Protein AF-A0A3C0GIQ5-F1 (afdb_monomer_lite)

Foldseek 3Di:
DDDQDAQEDDDPVCAPPFHWDWDADPVVRDIDTGGHPAAHEEEAEPACPPDQQASHAYEYEYQDDDDPVVVVVRQVVSVVSHHPYYHYDYDHPPPPQPPPPLDDDPVCHPLNSLLCVLPHPPDDCPPPDSVVSSVVSVVVVVVVVD

Radius of gyration: 21.82 Å; chains: 1; bounding box: 53×45×55 Å

Structure (mmCIF, N/CA/C/O backbone):
data_AF-A0A3C0GIQ5-F1
#
_entry.id   AF-A0A3C0GIQ5-F1
#
loop_
_atom_site.group_PDB
_atom_site.id
_atom_site.type_symbol
_atom_site.label_atom_id
_atom_site.label_alt_id
_atom_site.label_comp_id
_atom_s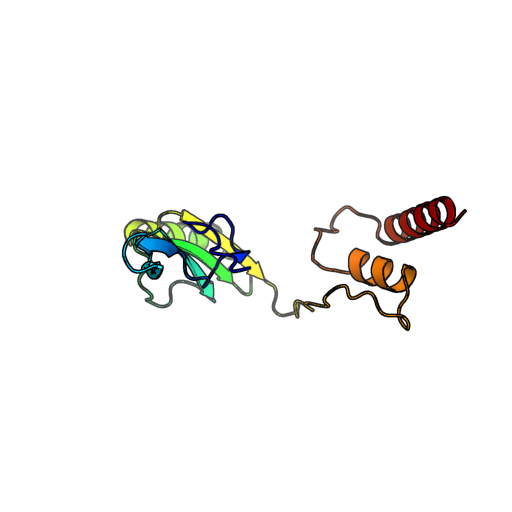ite.label_asym_id
_atom_site.label_entity_id
_atom_site.label_seq_id
_atom_site.pdbx_PDB_ins_code
_atom_site.Cartn_x
_atom_site.Cartn_y
_atom_site.Cartn_z
_atom_site.occupancy
_atom_site.B_iso_or_equiv
_atom_site.auth_seq_id
_atom_site.auth_comp_id
_atom_site.auth_asym_id
_atom_site.auth_atom_id
_atom_site.pdbx_PDB_model_num
ATOM 1 N N . PHE A 1 1 ? 18.945 6.515 -21.582 1.00 53.16 1 PHE A N 1
ATOM 2 C CA . PHE A 1 1 ? 18.828 5.458 -20.557 1.00 53.16 1 PHE A CA 1
ATOM 3 C C . PHE A 1 1 ? 17.354 5.243 -20.265 1.00 53.16 1 PHE A C 1
ATOM 5 O O . PHE A 1 1 ? 16.678 6.218 -19.967 1.00 53.16 1 PHE A O 1
ATOM 12 N N . HIS A 1 2 ? 16.844 4.016 -20.397 1.00 56.44 2 HIS A N 1
ATOM 13 C CA . HIS A 1 2 ? 15.478 3.684 -19.986 1.00 56.44 2 HIS A CA 1
ATOM 14 C C . HIS A 1 2 ? 15.539 3.011 -18.619 1.00 56.44 2 HIS A C 1
ATOM 16 O O . HIS A 1 2 ? 16.137 1.946 -18.482 1.00 56.44 2 HIS A O 1
ATOM 22 N N . TYR A 1 3 ? 14.949 3.643 -17.608 1.00 66.25 3 TYR A N 1
ATOM 23 C CA . TYR A 1 3 ? 14.751 3.001 -16.317 1.00 66.25 3 TYR A CA 1
ATOM 24 C C . TYR A 1 3 ? 13.512 2.107 -16.413 1.00 66.25 3 TYR A C 1
ATOM 26 O O . TYR A 1 3 ? 12.415 2.583 -16.704 1.00 66.25 3 TYR A O 1
ATOM 34 N N . ILE A 1 4 ? 13.704 0.799 -16.245 1.00 67.19 4 ILE A N 1
ATOM 35 C CA . ILE A 1 4 ? 12.641 -0.208 -16.405 1.00 67.19 4 ILE A CA 1
ATOM 36 C C . ILE A 1 4 ? 11.807 -0.330 -15.119 1.00 67.19 4 ILE A C 1
ATOM 38 O O . ILE A 1 4 ? 10.662 -0.767 -15.168 1.00 67.19 4 ILE A O 1
ATOM 42 N N . GLY A 1 5 ? 12.340 0.154 -13.993 1.00 72.50 5 GLY A N 1
ATOM 43 C CA . GLY A 1 5 ? 11.708 0.034 -12.685 1.00 72.50 5 GLY A CA 1
ATOM 44 C C . GLY A 1 5 ? 11.870 -1.364 -12.091 1.00 72.50 5 GLY A C 1
ATOM 45 O O . GLY A 1 5 ? 12.664 -2.177 -12.563 1.00 72.50 5 GLY A O 1
ATOM 46 N N . SER A 1 6 ? 11.141 -1.618 -11.009 1.00 70.56 6 SER A N 1
ATOM 47 C CA . SER A 1 6 ? 11.090 -2.919 -10.344 1.00 70.56 6 SER A CA 1
ATOM 48 C C . SER A 1 6 ? 10.080 -3.858 -11.015 1.00 70.56 6 SER A C 1
ATOM 50 O O . SER A 1 6 ? 9.114 -3.415 -11.633 1.00 70.56 6 SER A O 1
ATOM 52 N N . ALA A 1 7 ? 10.270 -5.170 -10.857 1.00 70.12 7 ALA A N 1
ATOM 53 C CA . ALA A 1 7 ? 9.333 -6.180 -11.363 1.00 70.12 7 ALA A CA 1
ATOM 54 C C . ALA A 1 7 ? 8.065 -6.329 -10.494 1.00 70.12 7 ALA A C 1
ATOM 56 O O . ALA A 1 7 ? 7.090 -6.933 -10.930 1.00 70.12 7 ALA A O 1
ATOM 57 N N . MET A 1 8 ? 8.078 -5.775 -9.277 1.00 72.62 8 MET A N 1
ATOM 58 C CA . MET A 1 8 ? 6.954 -5.732 -8.336 1.00 72.62 8 MET A CA 1
ATOM 59 C C . MET A 1 8 ? 6.953 -4.404 -7.572 1.00 72.62 8 MET A C 1
ATOM 61 O O . MET A 1 8 ? 7.956 -3.686 -7.562 1.00 72.62 8 MET A O 1
ATOM 65 N N . GLN A 1 9 ? 5.840 -4.055 -6.936 1.00 73.50 9 GLN A N 1
ATOM 66 C CA . GLN A 1 9 ? 5.800 -2.917 -6.022 1.00 73.50 9 GLN A CA 1
ATOM 67 C C . GLN A 1 9 ? 6.406 -3.340 -4.673 1.00 73.50 9 GLN A C 1
ATOM 69 O O . GLN A 1 9 ? 6.024 -4.370 -4.124 1.00 73.50 9 GLN A O 1
ATOM 74 N N . HIS A 1 10 ? 7.365 -2.574 -4.145 1.00 72.50 10 HIS A N 1
ATOM 75 C CA . HIS A 1 10 ? 8.042 -2.893 -2.877 1.00 72.50 10 HIS A CA 1
ATOM 76 C C . HIS A 1 10 ? 7.642 -1.947 -1.746 1.00 72.50 10 HIS A C 1
ATOM 78 O O . HIS A 1 10 ? 7.761 -2.298 -0.572 1.00 72.50 10 HIS A O 1
ATOM 84 N N . ARG A 1 11 ? 7.216 -0.730 -2.093 1.00 78.06 11 ARG A N 1
ATOM 85 C CA . ARG A 1 11 ? 6.835 0.324 -1.152 1.00 78.06 11 ARG A CA 1
ATOM 86 C C . ARG A 1 11 ? 5.539 0.984 -1.602 1.00 78.06 11 ARG A C 1
ATOM 88 O O . ARG A 1 11 ? 5.196 0.951 -2.775 1.00 78.06 11 ARG A O 1
ATOM 95 N N . TRP A 1 12 ? 4.864 1.662 -0.683 1.00 73.12 12 TRP A N 1
ATOM 96 C CA . TRP A 1 12 ? 3.648 2.420 -0.991 1.00 73.12 12 TRP A CA 1
ATOM 97 C C . TRP A 1 12 ? 3.869 3.574 -1.978 1.00 73.12 12 TRP A C 1
ATOM 99 O O . TRP A 1 12 ? 2.938 3.965 -2.669 1.00 73.12 12 TRP A O 1
ATOM 109 N N . ASP A 1 13 ? 5.102 4.064 -2.112 1.00 76.56 13 ASP A N 1
ATOM 110 C CA . ASP A 1 13 ? 5.462 5.051 -3.139 1.00 76.56 13 ASP A CA 1
ATOM 111 C C . ASP A 1 13 ? 5.435 4.459 -4.561 1.00 76.56 13 ASP A C 1
ATOM 113 O O . ASP A 1 13 ? 5.459 5.200 -5.537 1.00 76.56 13 ASP A O 1
ATOM 117 N N . ASP A 1 14 ? 5.380 3.127 -4.693 1.00 70.31 14 ASP A N 1
ATOM 118 C CA . ASP A 1 14 ? 5.246 2.429 -5.973 1.00 70.31 14 ASP A CA 1
ATOM 119 C C . ASP A 1 14 ? 3.782 2.302 -6.448 1.00 70.31 14 ASP A C 1
ATOM 121 O O . ASP A 1 14 ? 3.550 1.741 -7.524 1.00 70.31 14 ASP A O 1
ATOM 125 N N . VAL A 1 15 ? 2.796 2.791 -5.680 1.00 77.12 15 VAL A N 1
ATOM 126 C CA . VAL A 1 15 ? 1.368 2.714 -6.045 1.00 77.12 15 VAL A CA 1
ATOM 127 C C . VAL A 1 15 ? 1.130 3.373 -7.406 1.00 77.12 15 VAL A C 1
ATOM 129 O O . VAL A 1 15 ? 1.574 4.490 -7.664 1.00 77.12 15 VAL A O 1
ATOM 132 N N . GLY A 1 16 ? 0.406 2.679 -8.287 1.00 73.25 16 GLY A N 1
ATOM 133 C CA . GLY A 1 16 ? 0.052 3.177 -9.620 1.00 73.25 16 GLY A CA 1
ATOM 134 C C . GLY A 1 16 ? 1.183 3.122 -10.653 1.00 73.25 16 GLY A C 1
ATOM 135 O O . GLY A 1 16 ? 0.936 3.383 -11.831 1.00 73.25 16 GLY A O 1
ATOM 136 N N . PHE A 1 17 ? 2.405 2.740 -10.263 1.00 73.44 17 PHE A N 1
ATOM 137 C CA . PHE A 1 17 ? 3.486 2.521 -11.219 1.00 73.44 17 PHE A CA 1
ATOM 138 C C . PHE A 1 17 ? 3.365 1.148 -11.881 1.00 73.44 17 PHE A C 1
ATOM 140 O O . PHE A 1 17 ? 3.374 0.110 -11.214 1.00 73.44 17 PHE A O 1
ATOM 147 N N . GLU A 1 18 ? 3.324 1.154 -13.214 1.00 72.25 18 GLU A N 1
ATOM 148 C CA . GLU A 1 18 ? 3.347 -0.050 -14.043 1.00 72.25 18 GLU A CA 1
ATOM 149 C C . GLU A 1 18 ? 4.630 -0.854 -13.788 1.00 72.25 18 GLU A C 1
ATOM 151 O O . GLU A 1 18 ? 5.744 -0.324 -13.860 1.00 72.25 18 GLU A O 1
ATOM 156 N N . LYS A 1 19 ? 4.477 -2.148 -13.496 1.00 80.62 19 LYS A N 1
ATOM 157 C CA . LYS A 1 19 ? 5.595 -3.075 -13.304 1.00 80.62 19 LYS A CA 1
ATOM 158 C C . LYS A 1 19 ? 5.734 -3.942 -14.547 1.00 80.62 19 LYS A C 1
ATOM 160 O O . LYS A 1 19 ? 4.771 -4.540 -15.023 1.00 80.62 19 LYS A O 1
ATOM 165 N N . SER A 1 20 ? 6.932 -3.947 -15.116 1.00 80.31 20 SER A N 1
ATOM 166 C CA . SER A 1 20 ? 7.201 -4.580 -16.404 1.00 80.31 20 SER A CA 1
ATOM 167 C C . SER A 1 20 ? 8.653 -5.021 -16.501 1.00 80.31 20 SER A C 1
ATOM 169 O O . SER A 1 20 ? 9.507 -4.567 -15.738 1.00 80.31 20 SER A O 1
ATOM 171 N N . PHE A 1 21 ? 8.938 -5.878 -17.470 1.00 80.50 21 PHE A N 1
ATOM 172 C CA . PHE A 1 21 ? 10.293 -6.154 -17.928 1.00 80.50 21 PHE A CA 1
ATOM 173 C C . PHE A 1 21 ? 10.400 -5.865 -19.423 1.00 80.50 21 PHE A C 1
ATOM 175 O O . PHE A 1 21 ? 9.402 -5.727 -20.131 1.00 80.50 21 PHE A O 1
ATOM 182 N N . VAL A 1 22 ? 11.634 -5.720 -19.894 1.00 83.62 22 VAL A N 1
ATOM 183 C CA . VAL A 1 22 ? 11.923 -5.478 -21.305 1.00 83.62 22 VAL A CA 1
ATOM 184 C C . VAL A 1 22 ? 12.495 -6.745 -21.912 1.00 83.62 22 VAL A C 1
ATOM 186 O O . VAL A 1 22 ? 13.443 -7.317 -21.374 1.00 83.62 22 VAL A O 1
ATOM 189 N N . VAL A 1 23 ? 11.936 -7.151 -23.044 1.00 84.56 23 VAL A N 1
ATOM 190 C CA . VAL A 1 23 ? 12.463 -8.227 -23.876 1.00 84.56 23 VAL A CA 1
ATOM 191 C C . VAL A 1 23 ? 13.117 -7.588 -25.094 1.00 84.56 23 VAL A C 1
ATOM 193 O O . VAL A 1 23 ? 12.527 -6.735 -25.754 1.00 84.56 23 VAL A O 1
ATOM 196 N N . CYS A 1 24 ? 14.361 -7.976 -25.359 1.00 87.25 24 CYS A N 1
ATOM 197 C CA . CYS A 1 24 ? 15.110 -7.558 -26.537 1.00 87.25 24 CYS A CA 1
ATOM 198 C C . CYS A 1 24 ? 15.322 -8.784 -27.424 1.00 87.25 24 CYS A C 1
ATOM 200 O O . CYS A 1 24 ? 15.936 -9.756 -26.973 1.00 87.25 24 CYS A O 1
ATOM 202 N N . ASP A 1 25 ? 14.819 -8.750 -28.656 1.00 88.19 25 ASP A N 1
ATOM 203 C CA . ASP A 1 25 ? 15.147 -9.762 -29.658 1.00 88.19 25 ASP A CA 1
ATOM 204 C C . ASP A 1 25 ? 16.455 -9.363 -30.347 1.00 88.19 25 ASP A C 1
ATOM 206 O O . ASP A 1 25 ? 16.569 -8.321 -30.985 1.00 88.19 25 ASP A O 1
ATOM 210 N N . SER A 1 26 ? 17.485 -10.193 -30.198 1.00 89.31 26 SER A N 1
ATOM 211 C CA . SER A 1 26 ? 18.817 -9.922 -30.741 1.00 89.31 26 SER A CA 1
ATOM 212 C C . SER A 1 26 ? 18.932 -10.129 -32.252 1.00 89.31 26 SER A C 1
ATOM 214 O O . SER A 1 26 ? 19.953 -9.758 -32.832 1.00 89.31 26 SER A O 1
ATOM 216 N N . LYS A 1 27 ? 17.927 -10.728 -32.904 1.00 90.50 27 LYS A N 1
ATOM 217 C CA . LYS A 1 27 ? 17.938 -10.967 -34.353 1.00 90.50 27 LYS A CA 1
ATOM 218 C C . LYS A 1 27 ? 17.493 -9.746 -35.141 1.00 90.50 27 LYS A C 1
ATOM 220 O O . LYS A 1 27 ? 18.073 -9.466 -36.186 1.00 90.50 27 LYS A O 1
ATOM 225 N N . ASP A 1 28 ? 16.477 -9.042 -34.655 1.00 93.25 28 ASP A N 1
ATOM 226 C CA . ASP A 1 28 ? 15.917 -7.851 -35.300 1.00 93.25 28 ASP A CA 1
ATOM 227 C C . ASP A 1 28 ? 16.106 -6.570 -34.470 1.00 93.25 28 ASP A C 1
ATOM 229 O O . ASP A 1 28 ? 15.741 -5.484 -34.920 1.00 93.25 28 ASP A O 1
ATOM 233 N N . MET A 1 29 ? 16.734 -6.688 -33.294 1.00 86.62 29 MET A N 1
ATOM 234 C CA . MET A 1 29 ? 16.958 -5.609 -32.329 1.00 86.62 29 MET A CA 1
ATOM 235 C C . MET A 1 29 ? 15.655 -4.966 -31.827 1.00 86.62 29 MET A C 1
ATOM 237 O O . MET A 1 29 ? 15.670 -3.825 -31.356 1.00 86.62 29 MET A O 1
ATOM 241 N N . SER A 1 30 ? 14.524 -5.675 -31.918 1.00 87.38 30 SER A N 1
ATOM 242 C CA . SER A 1 30 ? 13.241 -5.193 -31.416 1.00 87.38 30 SER A CA 1
ATOM 243 C C . SER A 1 30 ? 13.200 -5.213 -29.889 1.00 87.38 30 SER A C 1
ATOM 245 O O . SER A 1 30 ? 13.780 -6.070 -29.221 1.00 87.38 30 SER A O 1
ATOM 247 N N . ILE A 1 31 ? 12.512 -4.221 -29.325 1.00 85.12 31 ILE A N 1
ATOM 248 C CA . ILE A 1 31 ? 12.370 -4.032 -27.884 1.00 85.12 31 ILE A CA 1
ATOM 249 C C . ILE A 1 31 ? 10.880 -4.030 -27.565 1.00 85.12 31 ILE A C 1
ATOM 251 O O . ILE A 1 31 ? 10.142 -3.162 -28.034 1.00 85.12 31 ILE A O 1
ATOM 255 N N . THR A 1 32 ? 10.443 -4.979 -26.744 1.00 85.19 32 THR A N 1
ATOM 256 C CA . THR A 1 32 ? 9.068 -5.070 -26.246 1.00 85.19 32 THR A CA 1
ATOM 257 C C . THR A 1 32 ? 9.048 -4.929 -24.731 1.00 85.19 32 THR A C 1
ATOM 259 O O . THR A 1 32 ? 9.992 -5.302 -24.032 1.00 85.19 32 THR A O 1
ATOM 262 N N . ARG A 1 33 ? 7.978 -4.325 -24.213 1.00 83.88 33 ARG A N 1
ATOM 263 C CA . ARG A 1 33 ? 7.745 -4.194 -22.776 1.00 83.88 33 ARG A CA 1
ATOM 264 C C . ARG A 1 33 ? 6.603 -5.122 -22.395 1.00 83.88 33 ARG A C 1
ATOM 266 O O . ARG A 1 33 ? 5.479 -4.920 -22.842 1.00 83.88 33 ARG A O 1
ATOM 273 N N . GLU A 1 34 ? 6.903 -6.083 -21.536 1.00 84.75 34 GLU A N 1
ATOM 274 C CA . GLU A 1 34 ? 5.950 -7.072 -21.046 1.00 84.75 34 GLU A CA 1
ATOM 275 C C . GLU A 1 34 ? 5.513 -6.715 -19.627 1.00 84.75 34 GLU A C 1
ATOM 277 O O . GLU A 1 34 ? 6.343 -6.456 -18.749 1.00 84.75 34 GLU A O 1
ATOM 282 N N . ARG A 1 35 ? 4.198 -6.673 -19.400 1.00 82.06 35 ARG A N 1
ATOM 283 C CA . ARG A 1 35 ? 3.617 -6.337 -18.093 1.00 82.06 35 ARG A CA 1
ATOM 284 C C . ARG A 1 35 ? 3.731 -7.516 -17.136 1.00 82.06 35 ARG A C 1
ATOM 286 O O . ARG A 1 35 ? 3.432 -8.651 -17.499 1.00 82.06 35 ARG A O 1
ATOM 293 N N . CYS A 1 36 ? 4.092 -7.233 -15.889 1.00 77.00 36 CYS A N 1
ATOM 294 C CA . CYS A 1 36 ? 4.079 -8.224 -14.822 1.00 77.00 36 CYS A CA 1
ATOM 295 C C . CYS A 1 36 ? 2.713 -8.253 -14.140 1.00 77.00 36 CYS A C 1
ATOM 297 O O . CYS A 1 36 ? 2.254 -7.233 -13.629 1.00 77.00 36 CYS A O 1
ATOM 299 N N . SER A 1 37 ? 2.112 -9.437 -14.031 1.00 75.38 37 SER A N 1
ATOM 300 C CA . SER A 1 37 ? 1.048 -9.679 -13.054 1.00 75.38 37 SER A CA 1
ATOM 301 C C . SER A 1 37 ? 1.682 -9.871 -11.677 1.00 75.38 37 SER A C 1
ATOM 303 O O . SER A 1 37 ? 2.086 -10.976 -11.319 1.00 75.38 37 SER A O 1
ATOM 305 N N . ALA A 1 38 ? 1.818 -8.783 -10.924 1.00 75.31 38 ALA A N 1
ATOM 306 C CA . ALA A 1 38 ? 2.279 -8.794 -9.540 1.00 75.31 38 ALA A CA 1
ATOM 307 C C . ALA A 1 38 ? 1.192 -8.196 -8.635 1.00 75.31 38 ALA A C 1
ATOM 309 O O . ALA A 1 38 ? 0.444 -7.337 -9.101 1.00 75.31 38 ALA A O 1
ATOM 310 N N . PRO A 1 39 ? 1.100 -8.615 -7.361 1.00 81.31 39 PRO A N 1
ATOM 311 C CA . PRO A 1 39 ? 0.241 -7.946 -6.397 1.00 81.31 39 PRO A CA 1
ATOM 312 C C . PRO A 1 39 ? 0.506 -6.441 -6.341 1.00 81.31 39 PRO A C 1
ATOM 314 O O . PRO A 1 39 ? 1.657 -5.997 -6.340 1.00 81.31 39 PRO A O 1
ATOM 317 N N . GLU A 1 40 ? -0.571 -5.669 -6.283 1.00 86.31 40 GLU A N 1
ATOM 318 C CA . GLU A 1 40 ? -0.527 -4.209 -6.312 1.00 86.31 40 GLU A CA 1
ATOM 319 C C . GLU A 1 40 ? -0.857 -3.637 -4.934 1.00 86.31 40 GLU A C 1
ATOM 321 O O . GLU A 1 40 ? -1.659 -4.200 -4.186 1.00 86.31 40 GLU A O 1
ATOM 326 N N . PHE A 1 41 ? -0.267 -2.494 -4.602 1.00 87.00 41 PHE A N 1
ATOM 327 C CA . PHE A 1 41 ? -0.720 -1.669 -3.496 1.00 87.00 41 PHE A CA 1
ATOM 328 C C . PHE A 1 41 ? -1.967 -0.883 -3.909 1.00 87.00 41 PHE A C 1
ATOM 330 O O . PHE A 1 41 ? -2.018 -0.271 -4.977 1.00 87.00 41 PHE A O 1
ATOM 337 N N . MET A 1 42 ? -2.963 -0.860 -3.031 1.00 87.62 42 MET A N 1
ATOM 338 C CA . MET A 1 42 ? -4.225 -0.156 -3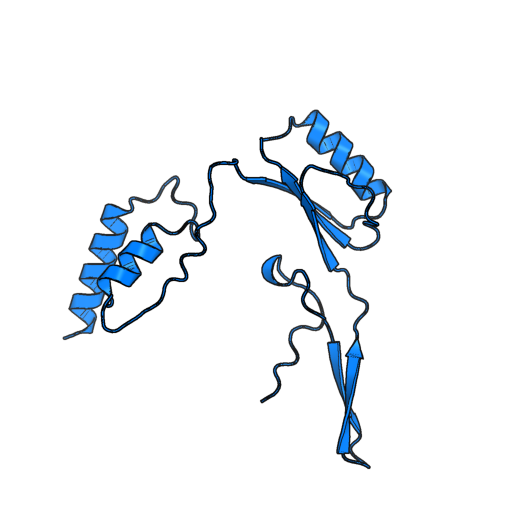.222 1.00 87.62 42 MET A CA 1
ATOM 339 C C . MET A 1 42 ? -4.517 0.732 -2.018 1.00 87.62 42 MET A C 1
ATOM 341 O O . MET A 1 42 ? -4.427 0.291 -0.875 1.00 87.62 42 MET A O 1
ATOM 345 N N . VAL A 1 43 ? -4.915 1.976 -2.285 1.00 87.88 43 VAL A N 1
ATOM 346 C CA . VAL A 1 43 ? -5.356 2.925 -1.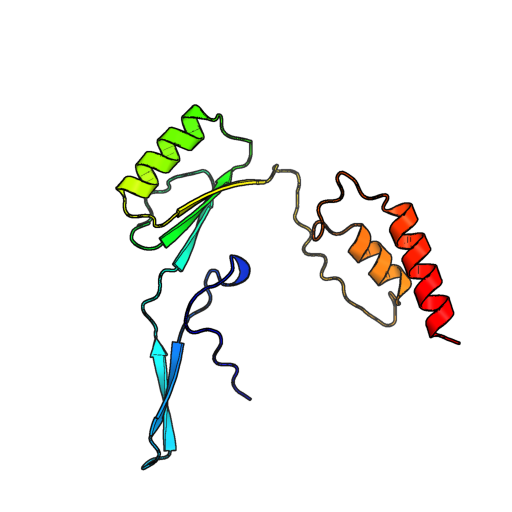258 1.00 87.88 43 VAL A CA 1
ATOM 347 C C . VAL A 1 43 ? -6.872 3.083 -1.323 1.00 87.88 43 VAL A C 1
ATOM 349 O O . VAL A 1 43 ? -7.423 3.415 -2.377 1.00 87.88 43 VAL A O 1
ATOM 352 N N . LEU A 1 44 ? -7.529 2.846 -0.190 1.00 88.00 44 LEU A N 1
ATOM 353 C CA . LEU A 1 44 ? -8.957 3.025 0.032 1.00 88.00 44 LEU A CA 1
ATOM 354 C C . LEU A 1 44 ? -9.184 4.252 0.918 1.00 88.00 44 LEU A C 1
ATOM 356 O O . LEU A 1 44 ? -8.830 4.235 2.096 1.00 88.00 44 LEU A O 1
ATOM 360 N N . GLU A 1 45 ? -9.758 5.316 0.366 1.00 84.88 45 GLU A N 1
ATOM 361 C CA . GLU A 1 45 ? -10.094 6.512 1.141 1.00 84.88 45 GLU A CA 1
ATOM 362 C C . GLU A 1 45 ? -11.483 6.353 1.762 1.00 84.88 45 GLU A C 1
ATOM 364 O O . GLU A 1 45 ? -12.464 6.115 1.063 1.00 84.88 45 GLU A O 1
ATOM 369 N N . GLY A 1 46 ? -11.573 6.468 3.087 1.00 73.88 46 GLY A N 1
ATOM 370 C CA . GLY A 1 46 ? -12.839 6.378 3.819 1.00 73.88 46 GLY A CA 1
ATOM 371 C C . GLY A 1 46 ? -13.385 4.961 4.037 1.00 73.88 46 GLY A C 1
ATOM 372 O O . GLY A 1 46 ? -14.453 4.834 4.625 1.00 73.88 46 GLY A O 1
ATOM 373 N N . GLY A 1 47 ? -12.671 3.906 3.623 1.00 73.19 47 GLY A N 1
ATOM 374 C CA . GLY A 1 47 ? -13.057 2.506 3.857 1.00 73.19 47 GLY A CA 1
ATOM 375 C C . GLY A 1 47 ? -13.332 1.710 2.579 1.00 73.19 47 GLY A C 1
ATOM 376 O O . GLY A 1 47 ? -12.845 2.054 1.507 1.00 73.19 47 GLY A O 1
ATOM 377 N N . ALA A 1 48 ? -14.079 0.607 2.693 1.00 66.25 48 ALA A N 1
ATOM 378 C CA . ALA A 1 48 ? -14.420 -0.240 1.550 1.00 66.25 48 ALA A CA 1
ATOM 379 C C . ALA A 1 48 ? -15.393 0.481 0.601 1.00 66.25 48 ALA A C 1
ATOM 381 O O . ALA A 1 48 ? -16.558 0.686 0.929 1.00 66.25 48 ALA A O 1
ATOM 382 N N . ASP A 1 49 ? -14.921 0.831 -0.594 1.00 70.31 49 ASP A N 1
ATOM 383 C CA . ASP A 1 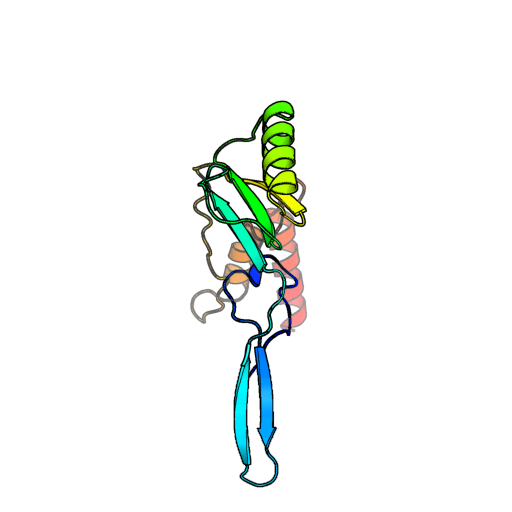49 ? -15.694 1.538 -1.625 1.00 70.31 49 ASP A CA 1
ATOM 384 C C . ASP A 1 49 ? -16.192 0.614 -2.754 1.00 70.31 49 ASP A C 1
ATOM 386 O O . ASP A 1 49 ? -16.640 1.074 -3.804 1.00 70.31 49 ASP A O 1
ATOM 390 N N . GLY A 1 50 ? -16.124 -0.704 -2.543 1.00 71.94 50 GLY A N 1
ATOM 391 C CA . GLY A 1 50 ? -16.558 -1.717 -3.508 1.00 71.94 50 GLY A CA 1
ATOM 392 C C . GLY A 1 50 ? -15.542 -2.034 -4.608 1.00 71.94 50 GLY A C 1
ATOM 393 O O . GLY A 1 50 ? -15.850 -2.827 -5.499 1.00 71.94 50 GLY A O 1
ATOM 394 N N . ARG A 1 51 ? -14.331 -1.460 -4.566 1.00 78.69 51 ARG A N 1
ATOM 395 C CA . ARG A 1 51 ? -13.237 -1.878 -5.452 1.00 78.69 51 ARG A CA 1
ATOM 396 C C . ARG A 1 51 ? -12.807 -3.316 -5.165 1.00 78.69 51 ARG A C 1
ATOM 398 O O . ARG A 1 51 ? -12.791 -3.762 -4.022 1.00 78.69 51 ARG A O 1
ATOM 405 N N . ASP A 1 52 ? -12.419 -4.030 -6.221 1.00 86.81 52 ASP A N 1
ATOM 406 C CA . ASP A 1 52 ? -11.841 -5.367 -6.096 1.00 86.81 52 ASP A CA 1
ATOM 407 C C . ASP A 1 52 ? -10.495 -5.288 -5.365 1.00 86.81 52 ASP A C 1
ATOM 409 O O . ASP A 1 52 ? -9.563 -4.634 -5.835 1.00 86.81 52 ASP A O 1
ATOM 413 N N . VAL A 1 53 ? -10.378 -5.992 -4.243 1.00 89.88 53 VAL A N 1
ATOM 414 C CA . VAL A 1 53 ? -9.172 -6.039 -3.403 1.00 89.88 53 VAL A CA 1
ATOM 415 C C . VAL A 1 53 ? -8.400 -7.352 -3.534 1.00 89.88 53 VAL A C 1
ATOM 417 O O . VAL A 1 53 ? -7.351 -7.510 -2.910 1.00 89.88 53 VAL A O 1
ATOM 420 N N . CYS A 1 54 ? -8.878 -8.285 -4.362 1.00 91.62 54 CYS A N 1
ATOM 421 C CA . CYS A 1 54 ? -8.270 -9.599 -4.507 1.00 91.62 54 CYS A CA 1
ATOM 422 C C . CYS A 1 54 ? -6.815 -9.491 -4.992 1.00 91.62 54 CYS A C 1
ATOM 424 O O . CYS A 1 54 ? -6.531 -8.802 -5.976 1.00 91.62 54 CYS A O 1
ATOM 426 N N . ASN A 1 55 ? -5.902 -10.183 -4.299 1.00 87.88 55 ASN A N 1
ATOM 427 C CA . ASN A 1 55 ? -4.454 -10.185 -4.531 1.00 87.88 55 ASN A CA 1
ATOM 428 C C . ASN A 1 55 ? -3.789 -8.799 -4.438 1.00 87.88 55 ASN A C 1
ATOM 430 O O . ASN A 1 55 ? -2.805 -8.538 -5.133 1.00 87.88 55 ASN A O 1
ATOM 434 N N . LYS A 1 56 ? -4.303 -7.908 -3.581 1.00 88.94 56 LYS A N 1
ATOM 435 C CA . LYS A 1 56 ? -3.747 -6.561 -3.369 1.00 88.94 56 LYS A CA 1
ATOM 436 C C . LYS A 1 56 ? -3.284 -6.346 -1.930 1.00 88.94 56 LYS A C 1
ATOM 438 O O . LYS A 1 56 ? -3.845 -6.911 -0.993 1.00 88.94 56 LYS A O 1
ATOM 443 N N . PHE A 1 57 ? -2.275 -5.501 -1.751 1.00 89.31 57 PHE A N 1
ATOM 444 C CA . PHE A 1 57 ? -1.884 -4.954 -0.453 1.00 89.31 57 PHE A CA 1
ATOM 445 C C . PHE A 1 57 ? -2.699 -3.680 -0.206 1.00 89.31 57 PHE A C 1
ATOM 447 O O . PHE A 1 57 ? -2.544 -2.697 -0.927 1.00 89.31 57 PHE A O 1
ATOM 454 N N . VAL A 1 58 ? -3.596 -3.682 0.778 1.00 90.00 58 VAL A N 1
ATOM 455 C CA . VAL A 1 58 ? -4.586 -2.610 0.957 1.00 90.00 58 VAL A CA 1
ATOM 456 C C . VAL A 1 58 ? -4.189 -1.678 2.097 1.00 90.00 58 VAL A C 1
ATOM 458 O O . VAL A 1 58 ? -3.834 -2.133 3.181 1.00 90.00 58 VAL A O 1
ATOM 461 N N . ARG A 1 59 ? -4.268 -0.364 1.868 1.00 90.31 59 ARG A N 1
ATOM 462 C CA . ARG A 1 59 ? -4.201 0.662 2.910 1.00 90.31 59 ARG A CA 1
ATOM 463 C C . ARG A 1 59 ? -5.517 1.413 2.959 1.00 90.31 59 ARG A C 1
ATOM 465 O O . ARG A 1 59 ? -5.905 2.033 1.973 1.00 90.31 59 ARG A O 1
ATOM 472 N N . VAL A 1 60 ? -6.154 1.412 4.119 1.00 88.62 60 VAL A N 1
ATOM 473 C CA . VAL A 1 60 ? -7.331 2.231 4.395 1.00 88.62 60 VAL A CA 1
ATOM 474 C C . VAL A 1 60 ? -6.866 3.549 5.002 1.00 88.62 60 VAL A C 1
ATOM 476 O O . VAL A 1 60 ? -6.228 3.558 6.055 1.00 88.62 60 VAL A O 1
ATOM 479 N N . VAL A 1 61 ? -7.167 4.657 4.329 1.00 87.56 61 VAL A N 1
ATOM 480 C CA . VAL A 1 61 ? -6.878 6.014 4.798 1.00 87.56 61 VAL A CA 1
ATOM 481 C C . VAL A 1 61 ? -8.178 6.653 5.260 1.00 87.56 61 VAL A C 1
ATOM 483 O O . VAL A 1 61 ? -9.136 6.761 4.498 1.00 87.56 61 VAL A O 1
ATOM 486 N N . THR A 1 62 ? -8.215 7.072 6.517 1.00 85.00 62 THR A N 1
ATOM 487 C CA . THR A 1 62 ? -9.391 7.682 7.149 1.00 85.00 62 THR A CA 1
ATOM 488 C C . THR A 1 62 ? -9.070 9.072 7.682 1.00 85.00 62 THR A C 1
ATOM 490 O O . THR A 1 62 ? -7.915 9.402 7.941 1.00 85.00 62 THR A O 1
ATOM 493 N N . LYS A 1 63 ? -10.104 9.902 7.831 1.00 80.94 63 LYS A N 1
ATOM 494 C CA . LYS A 1 63 ? -9.979 11.279 8.339 1.00 80.94 63 LYS A CA 1
ATOM 495 C C . LYS A 1 63 ? -9.825 11.348 9.860 1.00 80.94 63 LYS A C 1
ATOM 497 O O . LYS A 1 63 ? -9.283 12.313 10.388 1.00 80.94 63 LYS A O 1
ATOM 502 N N . SER A 1 64 ? -10.294 10.320 10.554 1.00 81.94 64 SER A N 1
ATOM 503 C CA . SER A 1 64 ? -10.228 10.160 12.003 1.00 81.94 64 SER A CA 1
ATOM 504 C C . SER A 1 64 ? -9.781 8.745 12.328 1.00 81.94 64 SER A C 1
ATOM 506 O O . SER A 1 64 ? -10.018 7.829 11.543 1.00 81.94 64 SER A O 1
ATOM 508 N N . GLU A 1 65 ? -9.158 8.557 13.487 1.00 83.94 65 GLU A N 1
ATOM 509 C CA . GLU A 1 65 ? -8.833 7.216 13.951 1.00 83.94 65 GLU A CA 1
ATOM 510 C C . GLU A 1 65 ? -10.115 6.393 14.151 1.00 83.94 65 GLU A C 1
ATOM 512 O O . GLU A 1 65 ? -11.028 6.814 14.861 1.00 83.94 65 GLU A O 1
ATOM 517 N N . LEU A 1 66 ? -10.178 5.240 13.480 1.00 85.56 66 LEU A N 1
ATOM 518 C CA . LEU A 1 66 ? -11.244 4.255 13.656 1.00 85.56 66 LEU A CA 1
ATOM 519 C C . LEU A 1 66 ? -11.091 3.540 14.997 1.00 85.56 66 LEU A C 1
ATOM 521 O O . LEU A 1 66 ? -9.969 3.312 15.460 1.00 85.56 66 LEU A O 1
ATOM 525 N N . ALA A 1 67 ? -12.208 3.126 15.584 1.00 89.88 67 ALA A N 1
ATOM 526 C CA . ALA A 1 67 ? -12.171 2.277 16.763 1.00 89.88 67 ALA A CA 1
ATOM 527 C C . ALA A 1 67 ? -11.610 0.878 16.417 1.00 89.88 67 ALA A C 1
ATOM 529 O O . ALA A 1 67 ? -11.637 0.436 15.268 1.00 89.88 67 ALA A O 1
ATOM 530 N N . GLU A 1 68 ? -11.039 0.172 17.397 1.00 89.44 68 GLU A N 1
ATOM 531 C CA . GLU A 1 68 ? -10.363 -1.117 17.154 1.00 89.44 68 GLU A CA 1
ATOM 532 C C . GLU A 1 68 ? -11.316 -2.217 16.665 1.00 89.44 68 GLU A C 1
ATOM 534 O O . GLU A 1 68 ? -10.932 -3.073 15.867 1.00 89.44 68 GLU A O 1
ATOM 539 N N . ASP A 1 69 ? -12.567 -2.188 17.113 1.00 92.62 69 ASP A N 1
ATOM 540 C CA . ASP A 1 69 ? -13.641 -3.049 16.626 1.00 92.62 69 ASP A CA 1
ATOM 541 C C . ASP A 1 69 ? -13.979 -2.761 15.159 1.00 92.62 69 ASP A C 1
ATOM 543 O O . ASP A 1 69 ? -14.052 -3.699 14.364 1.00 92.62 69 ASP A O 1
ATOM 547 N N . GLU A 1 70 ? -14.064 -1.486 14.773 1.00 91.06 70 GLU A N 1
ATOM 548 C CA . GLU A 1 70 ? -14.272 -1.074 13.378 1.00 91.06 70 GLU A CA 1
ATOM 549 C C . GLU A 1 70 ? -13.091 -1.477 12.477 1.00 91.06 70 GLU A C 1
ATOM 551 O O . GLU A 1 70 ? -13.291 -2.027 11.390 1.00 91.06 70 GLU A O 1
ATOM 556 N N . LYS A 1 71 ? -11.844 -1.255 12.929 1.00 90.75 71 LYS A N 1
ATOM 557 C CA . LYS A 1 71 ? -10.629 -1.689 12.210 1.00 90.75 71 LYS A CA 1
ATOM 558 C C . LYS A 1 71 ? -10.646 -3.199 11.991 1.00 90.75 71 LYS A C 1
ATOM 560 O O . LYS A 1 71 ? -10.335 -3.669 10.896 1.00 90.75 71 LYS A O 1
ATOM 565 N N . LYS A 1 72 ? -11.013 -3.962 13.022 1.00 91.19 72 LYS A N 1
ATOM 566 C CA . LYS A 1 72 ? -11.068 -5.421 12.955 1.00 91.19 72 LYS A CA 1
ATOM 567 C C . LYS A 1 72 ? -12.127 -5.901 11.968 1.00 91.19 72 LYS A C 1
ATOM 569 O O . LYS A 1 72 ? -11.801 -6.702 11.098 1.00 91.19 72 LYS A O 1
ATOM 574 N N . GLU A 1 73 ? -13.353 -5.390 12.057 1.00 93.38 73 GLU A N 1
ATOM 575 C CA . GLU A 1 73 ? -14.437 -5.770 11.145 1.00 93.38 73 GLU A CA 1
ATOM 576 C C . GLU A 1 73 ? -14.075 -5.467 9.685 1.00 93.38 73 GLU A C 1
ATOM 578 O O . GLU A 1 73 ? -14.195 -6.327 8.809 1.00 93.38 73 GLU A O 1
ATOM 583 N N . LEU A 1 74 ? -13.562 -4.263 9.417 1.00 91.94 74 LEU A N 1
ATOM 584 C CA . LEU A 1 74 ? -13.161 -3.872 8.070 1.00 91.94 74 LEU A CA 1
ATOM 585 C C . LEU A 1 74 ? -11.978 -4.709 7.560 1.00 91.94 74 LEU A C 1
ATOM 587 O O . LEU A 1 74 ? -11.965 -5.109 6.396 1.00 91.94 74 LEU A O 1
ATOM 591 N N . SER A 1 75 ? -11.007 -5.018 8.423 1.00 92.56 75 SER A N 1
ATOM 592 C CA . SER A 1 75 ? -9.895 -5.907 8.083 1.00 92.56 75 SER A CA 1
ATOM 593 C C . SER A 1 75 ? -10.385 -7.308 7.721 1.00 92.56 75 SER A C 1
ATOM 595 O O . SER A 1 75 ? -9.999 -7.831 6.678 1.00 92.56 75 SER A O 1
ATOM 597 N N . ASP A 1 76 ? -11.255 -7.907 8.536 1.00 93.38 76 ASP A N 1
ATOM 598 C CA . ASP A 1 76 ? -11.790 -9.252 8.299 1.00 93.38 76 ASP A CA 1
ATOM 599 C C . ASP A 1 76 ? -12.572 -9.310 6.970 1.00 93.38 76 ASP A C 1
ATOM 601 O O . ASP A 1 76 ? -12.420 -10.250 6.181 1.00 93.38 76 ASP A O 1
ATOM 605 N N . ASN A 1 77 ? -13.339 -8.263 6.656 1.00 92.38 77 ASN A N 1
ATOM 606 C CA . ASN A 1 77 ? -14.062 -8.132 5.387 1.00 92.38 77 ASN A CA 1
ATOM 607 C C . ASN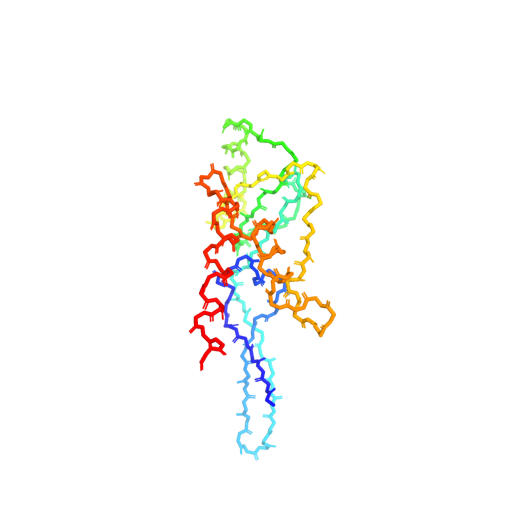 A 1 77 ? -13.125 -8.010 4.170 1.00 92.38 77 ASN A C 1
ATOM 609 O O . ASN A 1 77 ? -13.338 -8.653 3.139 1.00 92.38 77 ASN A O 1
ATOM 613 N N . LEU A 1 78 ? -12.063 -7.210 4.268 1.00 92.38 78 LEU A N 1
ATOM 614 C CA . LEU A 1 78 ? -11.10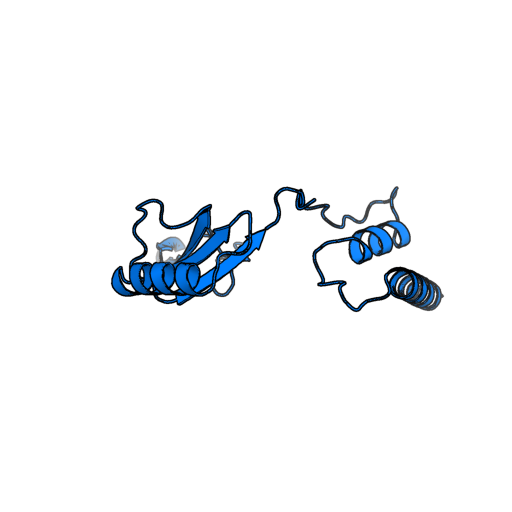3 -7.029 3.175 1.00 92.38 78 LEU A CA 1
ATOM 615 C C . LEU A 1 78 ? -10.253 -8.287 2.950 1.00 92.38 78 LEU A C 1
ATOM 617 O O . LEU A 1 78 ? -10.037 -8.694 1.807 1.00 92.38 78 LEU A O 1
ATOM 621 N N . LEU A 1 79 ? -9.817 -8.937 4.030 1.00 92.12 79 LEU A N 1
ATOM 622 C CA . LEU A 1 79 ? -9.061 -10.189 3.968 1.00 92.12 79 LEU A CA 1
ATOM 623 C C . LEU A 1 79 ? -9.911 -11.331 3.397 1.00 92.12 79 LEU A C 1
ATOM 625 O O . LEU A 1 79 ? -9.442 -12.064 2.528 1.00 92.12 79 LEU A O 1
ATOM 629 N N . SER A 1 80 ? -11.177 -11.453 3.809 1.00 92.69 80 SER A N 1
ATOM 630 C CA . SER A 1 80 ? -12.100 -12.448 3.236 1.00 92.69 80 SER A CA 1
ATOM 631 C C . SER A 1 80 ? -12.431 -12.186 1.762 1.00 92.69 80 SER A C 1
ATOM 633 O O . SER A 1 80 ? -12.703 -13.128 1.020 1.00 92.69 80 SER A O 1
ATOM 635 N N . SER A 1 81 ? -12.311 -10.935 1.311 1.00 91.44 81 SER A N 1
ATOM 636 C CA . SER A 1 81 ? -12.411 -10.540 -0.101 1.00 91.44 81 SER A CA 1
ATOM 637 C C . SER A 1 81 ? -11.117 -10.780 -0.903 1.00 91.44 81 SER A C 1
ATOM 639 O O . SER A 1 81 ? -11.058 -10.478 -2.095 1.00 91.44 81 SER A O 1
ATOM 641 N N . GLY A 1 82 ? -10.075 -11.338 -0.277 1.00 90.81 82 GLY A N 1
ATOM 642 C CA . GLY A 1 82 ? -8.829 -11.732 -0.935 1.00 90.81 82 GLY A CA 1
ATOM 643 C C . GLY A 1 82 ? -7.714 -10.687 -0.901 1.00 90.81 82 GLY A C 1
ATOM 644 O O . GLY A 1 82 ? -6.752 -10.824 -1.661 1.00 90.81 82 GLY A O 1
ATOM 645 N N . ALA A 1 83 ? -7.810 -9.655 -0.056 1.00 91.25 83 ALA A N 1
ATOM 646 C CA . ALA A 1 83 ? -6.670 -8.782 0.217 1.00 91.25 83 ALA A CA 1
ATOM 647 C C . ALA A 1 83 ? -5.519 -9.583 0.852 1.00 91.25 83 ALA A C 1
ATOM 649 O O . ALA A 1 83 ? -5.737 -10.450 1.696 1.00 91.25 83 ALA A O 1
ATOM 650 N N . LEU A 1 84 ? -4.281 -9.273 0.468 1.00 89.06 84 LEU A N 1
ATOM 651 C CA . LEU A 1 84 ? -3.085 -9.918 1.018 1.00 89.06 84 LEU A CA 1
ATOM 652 C C . LEU A 1 84 ? -2.719 -9.353 2.393 1.00 89.06 84 LEU A C 1
ATOM 654 O O . LEU A 1 84 ? -2.272 -10.088 3.270 1.00 89.06 84 LEU A O 1
ATOM 658 N N . THR A 1 85 ? -2.896 -8.042 2.573 1.00 90.56 85 THR A N 1
ATOM 659 C CA . THR A 1 85 ? -2.685 -7.330 3.839 1.00 90.56 85 THR A CA 1
ATOM 660 C C . THR A 1 85 ? -3.627 -6.139 3.930 1.00 90.56 85 THR A C 1
ATOM 662 O O . THR A 1 85 ? -4.016 -5.583 2.901 1.00 90.56 85 THR A O 1
ATOM 665 N N . VAL A 1 86 ? -3.899 -5.687 5.154 1.00 88.75 86 VAL A N 1
ATOM 666 C CA . VAL A 1 86 ? -4.645 -4.454 5.426 1.00 88.75 86 VAL A CA 1
ATOM 667 C C . VAL A 1 86 ? -3.840 -3.592 6.403 1.00 88.75 86 VAL A C 1
ATOM 669 O O . VAL A 1 86 ? -3.501 -4.039 7.494 1.00 88.75 86 VAL A O 1
ATOM 672 N N . GLU A 1 87 ? -3.506 -2.366 6.001 1.00 89.69 87 GLU A N 1
ATOM 673 C CA . GLU A 1 87 ? -2.891 -1.331 6.845 1.00 89.69 87 GLU A CA 1
ATOM 674 C C . GLU A 1 87 ? -3.898 -0.196 7.061 1.00 89.69 87 GLU A C 1
ATOM 676 O O . GLU A 1 87 ? -4.542 0.251 6.113 1.00 89.69 87 GLU A O 1
ATOM 681 N N . PHE A 1 88 ? -4.005 0.322 8.283 1.00 85.88 88 PHE A N 1
ATOM 682 C CA . PHE A 1 88 ? -4.813 1.506 8.575 1.00 85.88 88 PHE A CA 1
ATOM 683 C C . PHE A 1 88 ? -3.912 2.719 8.765 1.00 85.88 88 PHE A C 1
ATOM 685 O O . PHE A 1 88 ? -2.938 2.670 9.515 1.00 85.88 88 PHE A O 1
ATOM 692 N N . ARG A 1 89 ? -4.262 3.826 8.113 1.00 83.81 89 ARG A N 1
ATOM 693 C CA . ARG A 1 89 ? -3.704 5.145 8.404 1.00 83.81 89 ARG A CA 1
ATOM 694 C C . ARG A 1 89 ? -4.829 6.130 8.655 1.00 83.81 89 ARG A C 1
ATOM 696 O O . ARG A 1 89 ? -5.834 6.133 7.947 1.00 83.81 89 ARG A O 1
ATOM 703 N N . PHE A 1 90 ? -4.629 6.998 9.634 1.00 81.31 90 PHE A N 1
ATOM 704 C CA . PHE A 1 90 ? -5.437 8.197 9.776 1.00 81.31 90 PHE A CA 1
ATOM 705 C C . PHE A 1 90 ? -4.630 9.385 9.246 1.00 81.31 90 PHE A C 1
ATOM 707 O O . PHE A 1 90 ? -3.421 9.483 9.455 1.00 81.31 90 PHE A O 1
ATOM 714 N N . THR A 1 91 ? -5.275 10.264 8.493 1.00 69.00 91 THR A N 1
ATOM 715 C CA . THR A 1 91 ? -4.706 11.538 8.051 1.00 69.00 91 THR A CA 1
ATOM 716 C C . THR A 1 91 ? -5.700 12.613 8.469 1.00 69.00 91 THR A C 1
ATOM 718 O O . THR A 1 91 ? -6.765 12.701 7.857 1.00 69.00 91 THR A O 1
ATOM 721 N N . PRO A 1 92 ? -5.422 13.371 9.546 1.00 58.97 92 PRO A N 1
ATOM 722 C CA . PRO A 1 92 ? -6.348 14.395 10.008 1.00 58.97 92 PRO A CA 1
ATOM 723 C C . PRO A 1 92 ? -6.560 15.438 8.903 1.00 58.97 92 PRO A C 1
ATOM 725 O O . PRO A 1 92 ? -5.604 15.803 8.217 1.00 58.97 92 PRO A O 1
ATOM 728 N N . GLU A 1 93 ? -7.804 15.909 8.739 1.00 54.12 93 GLU A N 1
ATOM 729 C CA . GLU A 1 93 ? -8.234 16.834 7.667 1.00 54.12 93 GLU A CA 1
ATOM 730 C C . GLU A 1 93 ? -7.391 18.121 7.561 1.00 54.12 93 GLU A C 1
ATOM 732 O O . GLU A 1 93 ? -7.374 18.743 6.503 1.00 54.12 93 GLU A O 1
ATOM 737 N N . ASP A 1 94 ? -6.638 18.481 8.605 1.00 46.16 94 ASP A N 1
ATOM 738 C CA . ASP A 1 94 ? -5.781 19.672 8.642 1.00 46.16 94 ASP A CA 1
ATOM 739 C C . ASP A 1 94 ? -4.328 19.457 8.206 1.00 46.16 94 ASP A C 1
ATOM 741 O O . ASP A 1 94 ? -3.550 20.412 8.145 1.00 46.16 94 ASP A O 1
ATOM 745 N N . LYS A 1 95 ? -3.929 18.240 7.829 1.00 45.47 95 LYS A N 1
ATOM 746 C CA . LYS A 1 95 ? -2.668 18.072 7.107 1.00 45.47 95 LYS A CA 1
ATOM 747 C C . LYS A 1 95 ? -2.949 18.173 5.625 1.00 45.47 95 LYS A C 1
ATOM 749 O O . LYS A 1 95 ? -3.008 17.181 4.901 1.00 45.47 95 LYS A O 1
ATOM 754 N N . THR A 1 96 ? -3.019 19.418 5.159 1.00 41.62 96 THR A N 1
ATOM 755 C CA . THR A 1 96 ? -2.456 19.708 3.842 1.00 41.62 96 THR A CA 1
ATOM 756 C C . THR A 1 96 ? -1.036 19.159 3.914 1.00 41.62 96 THR A C 1
ATOM 758 O O . THR A 1 96 ? -0.174 19.788 4.525 1.00 41.62 96 THR A O 1
ATOM 761 N N . ILE A 1 97 ? -0.799 17.943 3.407 1.00 45.16 97 ILE A N 1
ATOM 762 C CA . ILE A 1 97 ? 0.556 17.460 3.178 1.00 45.16 97 ILE A CA 1
ATOM 763 C C . ILE A 1 97 ? 1.064 18.400 2.102 1.00 45.16 97 ILE A C 1
ATOM 765 O O . ILE A 1 97 ? 0.880 18.194 0.904 1.00 45.16 97 ILE A O 1
ATOM 769 N N . SER A 1 98 ? 1.625 19.510 2.563 1.00 41.38 98 SER A N 1
ATOM 770 C CA . SER A 1 98 ? 2.536 20.317 1.805 1.00 41.38 98 SER A CA 1
ATOM 771 C C . SER A 1 98 ? 3.643 19.345 1.432 1.00 41.38 98 SER A C 1
ATOM 773 O O . SER A 1 98 ? 4.592 19.129 2.181 1.00 41.38 98 SER A O 1
ATOM 775 N N . LEU A 1 99 ? 3.514 18.717 0.264 1.00 42.34 99 LEU A N 1
ATOM 776 C CA . LEU A 1 99 ? 4.652 18.255 -0.511 1.00 42.34 99 LEU A CA 1
ATOM 777 C C . LEU A 1 99 ? 5.421 19.518 -0.929 1.00 42.34 99 LEU A C 1
ATOM 779 O O . LEU A 1 99 ? 5.576 19.802 -2.114 1.00 42.34 99 LEU A O 1
ATOM 783 N N . GLN A 1 100 ? 5.873 20.316 0.042 1.00 45.31 100 GLN A N 1
ATOM 784 C CA . GLN A 1 100 ? 6.965 21.240 -0.151 1.00 45.31 100 GLN A CA 1
ATOM 785 C C . GLN A 1 100 ? 8.145 20.335 -0.452 1.00 45.31 100 GLN A C 1
ATOM 787 O O . GLN A 1 100 ? 8.807 19.786 0.427 1.00 45.31 100 GLN A O 1
ATOM 792 N N . ARG A 1 101 ? 8.337 20.089 -1.749 1.00 46.62 101 ARG A N 1
ATOM 793 C CA . ARG A 1 101 ? 9.580 19.542 -2.248 1.00 46.62 101 ARG A CA 1
ATOM 794 C C . ARG A 1 101 ? 10.674 20.431 -1.688 1.00 46.62 101 ARG A C 1
ATOM 796 O O . ARG A 1 101 ? 10.693 21.639 -1.915 1.00 46.62 101 ARG A O 1
ATOM 803 N N . VAL A 1 102 ? 11.558 19.813 -0.923 1.00 55.59 102 VAL A N 1
ATOM 804 C CA . VAL A 1 102 ? 12.769 20.451 -0.437 1.00 55.59 102 VAL A CA 1
ATOM 805 C C . VAL A 1 102 ? 13.638 20.723 -1.667 1.00 55.59 102 VAL A C 1
ATOM 807 O O . VAL A 1 102 ? 14.377 19.861 -2.131 1.00 55.59 102 VAL A O 1
ATOM 810 N N . GLU A 1 103 ? 13.468 21.900 -2.263 1.00 52.97 103 GLU A N 1
ATOM 811 C CA . GLU A 1 103 ? 14.236 22.343 -3.427 1.00 52.97 103 GLU A CA 1
ATOM 812 C C . GLU A 1 103 ? 15.382 23.250 -2.989 1.00 52.97 103 GLU A C 1
ATOM 814 O O . GLU A 1 103 ? 15.191 24.138 -2.154 1.00 52.97 103 GLU A O 1
ATOM 819 N N . LEU A 1 104 ? 16.564 23.016 -3.563 1.00 53.09 104 LEU A N 1
ATOM 820 C CA . LEU A 1 104 ? 17.725 23.893 -3.465 1.00 53.09 104 LEU A CA 1
ATOM 821 C C . LEU A 1 104 ? 17.708 24.835 -4.674 1.00 53.09 104 LEU A C 1
ATOM 823 O O . LEU A 1 104 ? 17.809 24.382 -5.813 1.00 53.09 104 LEU A O 1
ATOM 827 N N . SER A 1 105 ? 17.594 26.135 -4.421 1.00 62.38 105 SER A N 1
ATOM 828 C CA . SER A 1 105 ? 17.720 27.194 -5.426 1.00 62.38 105 SER A CA 1
ATOM 829 C C . SER A 1 105 ? 18.726 28.245 -4.956 1.00 62.38 105 SER A C 1
ATOM 831 O O . SER A 1 105 ? 19.014 28.340 -3.758 1.00 62.38 105 SER A O 1
ATOM 833 N N . GLU A 1 106 ? 19.253 29.046 -5.886 1.00 60.03 106 GLU A N 1
ATOM 834 C CA . GLU A 1 106 ? 20.181 30.143 -5.563 1.00 60.03 106 GLU A CA 1
ATOM 835 C C . GLU A 1 106 ? 19.564 31.162 -4.588 1.00 60.03 106 GLU A C 1
ATOM 837 O O . GLU A 1 106 ? 20.269 31.699 -3.739 1.00 60.03 106 GLU A O 1
ATOM 842 N N . GLU A 1 107 ? 18.245 31.372 -4.644 1.00 63.12 107 GLU A N 1
ATOM 843 C CA . GLU A 1 107 ? 17.518 32.303 -3.767 1.00 63.12 107 GLU A CA 1
ATOM 844 C C . GLU A 1 107 ? 17.300 31.759 -2.347 1.00 63.12 107 GLU A C 1
ATOM 846 O O . GLU A 1 107 ? 17.232 32.528 -1.390 1.00 63.12 107 GLU A O 1
ATOM 851 N N . LYS A 1 108 ? 17.191 30.435 -2.191 1.00 70.50 108 LYS A N 1
ATOM 852 C CA . LYS A 1 108 ? 16.858 29.788 -0.912 1.00 70.50 108 LYS A CA 1
ATOM 853 C C . LYS A 1 108 ? 18.091 29.372 -0.111 1.00 70.50 108 LYS A C 1
ATOM 855 O O . LYS A 1 108 ? 18.077 29.411 1.121 1.00 70.50 108 LYS A O 1
ATOM 860 N N . GLY A 1 109 ? 19.161 28.985 -0.809 1.00 68.19 109 GLY A N 1
ATOM 861 C CA . GLY A 1 109 ? 20.425 28.556 -0.211 1.00 68.19 109 GLY A CA 1
ATOM 862 C C . GLY A 1 109 ? 20.312 27.318 0.694 1.00 68.19 109 GLY A C 1
ATOM 863 O O . GLY A 1 109 ? 19.240 26.765 0.936 1.00 68.19 109 GLY A O 1
ATOM 864 N N . PHE A 1 110 ? 21.448 26.859 1.224 1.00 67.81 110 PHE A N 1
ATOM 865 C CA . PHE A 1 110 ? 21.515 25.632 2.033 1.00 67.81 110 PHE A CA 1
ATOM 866 C C . PHE A 1 110 ? 20.748 25.718 3.361 1.00 67.81 110 PHE A C 1
ATOM 868 O O . PHE A 1 110 ? 20.210 24.721 3.839 1.00 67.81 110 PHE A O 1
ATOM 875 N N . TYR A 1 111 ? 20.670 26.908 3.957 1.00 71.56 111 TYR A N 1
ATOM 876 C CA . TYR A 1 111 ? 19.992 27.101 5.237 1.00 71.56 111 TYR A CA 1
ATOM 877 C C . TYR A 1 111 ? 18.468 27.061 5.114 1.00 71.56 111 TYR A C 1
ATOM 879 O O . TYR A 1 111 ? 17.829 26.430 5.952 1.00 71.56 111 TYR A O 1
ATOM 887 N N . GLY A 1 112 ? 17.894 27.638 4.052 1.00 68.62 112 GLY A N 1
ATOM 888 C CA . GLY A 1 112 ? 16.455 27.533 3.799 1.00 68.62 112 GLY A CA 1
ATOM 889 C C . GLY A 1 112 ? 16.024 26.096 3.491 1.00 68.62 112 GLY A C 1
ATOM 890 O O . GLY A 1 112 ? 14.947 25.665 3.880 1.00 68.62 112 GLY A O 1
ATOM 891 N N . VAL A 1 113 ? 16.894 25.308 2.855 1.00 70.00 113 VAL A N 1
ATOM 892 C CA . VAL A 1 113 ? 16.670 23.871 2.616 1.00 70.00 113 VAL A CA 1
ATOM 893 C C . VAL A 1 113 ? 16.627 23.064 3.918 1.00 70.00 113 VAL A C 1
ATOM 895 O O . VAL A 1 113 ? 15.783 22.182 4.060 1.00 70.00 113 VAL A O 1
ATOM 898 N N . LEU A 1 114 ? 17.510 23.366 4.876 1.00 72.25 114 LEU A N 1
ATOM 899 C CA . LEU A 1 114 ? 17.503 22.721 6.195 1.00 72.25 114 LEU A CA 1
ATOM 900 C C . LEU A 1 114 ? 16.239 23.046 6.993 1.00 72.25 114 LEU A C 1
ATOM 902 O O . LEU A 1 114 ? 15.703 22.168 7.666 1.00 72.25 114 LEU A O 1
ATOM 906 N N . GLU A 1 115 ? 15.779 24.293 6.927 1.00 70.75 115 GLU A N 1
ATOM 907 C CA . GLU A 1 115 ? 14.558 24.731 7.604 1.00 70.75 115 GLU A CA 1
ATOM 908 C C . GLU A 1 115 ? 13.324 24.040 7.012 1.00 70.75 115 GLU A C 1
ATOM 910 O O . GLU A 1 115 ? 12.524 23.486 7.763 1.00 70.75 115 GLU A O 1
ATOM 915 N N . ASP A 1 116 ? 13.217 23.952 5.688 1.00 71.38 116 ASP A N 1
ATOM 916 C CA . ASP A 1 116 ? 12.135 23.208 5.036 1.00 71.38 116 ASP A CA 1
ATOM 917 C C . ASP A 1 116 ? 12.165 21.719 5.375 1.00 71.38 116 ASP A C 1
ATOM 919 O O . ASP A 1 116 ? 11.127 21.123 5.648 1.00 71.38 116 ASP A O 1
ATOM 923 N N . TYR A 1 117 ? 13.351 21.107 5.398 1.00 69.06 117 TYR A N 1
ATOM 924 C CA . TYR A 1 117 ? 13.487 19.698 5.749 1.00 69.06 117 TYR A CA 1
ATOM 925 C C . TYR A 1 117 ? 13.070 19.427 7.198 1.00 69.06 117 TYR A C 1
ATOM 927 O O . TYR A 1 117 ? 12.321 18.486 7.458 1.00 69.06 117 TYR A O 1
ATOM 935 N N . ALA A 1 118 ? 13.515 20.258 8.142 1.00 68.75 118 ALA A N 1
ATOM 936 C CA . ALA A 1 118 ? 13.209 20.087 9.560 1.00 68.75 118 ALA A CA 1
ATOM 937 C C . ALA A 1 118 ? 11.722 20.317 9.883 1.00 68.75 118 ALA A C 1
ATOM 939 O O . ALA A 1 118 ? 11.210 19.734 10.836 1.00 68.75 118 ALA A O 1
ATOM 940 N N . ASN A 1 119 ? 11.041 21.137 9.079 1.00 68.75 119 ASN A N 1
ATOM 941 C CA . ASN A 1 119 ? 9.603 21.387 9.179 1.00 68.75 119 ASN A CA 1
ATOM 942 C C . ASN A 1 119 ? 8.761 20.475 8.273 1.00 68.75 119 ASN A C 1
ATOM 944 O O . ASN A 1 119 ? 7.534 20.554 8.298 1.00 68.75 119 ASN A O 1
ATOM 948 N N . SER A 1 120 ? 9.394 19.622 7.465 1.00 63.91 120 SER A N 1
ATOM 949 C CA . SER A 1 120 ? 8.675 18.681 6.616 1.00 63.91 120 SER A CA 1
ATOM 950 C C . SER A 1 120 ? 8.129 17.514 7.439 1.00 63.91 120 SER A C 1
ATOM 952 O O . SER A 1 120 ? 8.803 16.973 8.314 1.00 63.91 120 SER A O 1
ATOM 954 N N . ASP A 1 121 ? 6.934 17.044 7.083 1.00 56.53 121 ASP A N 1
ATOM 955 C CA . ASP A 1 121 ? 6.329 15.825 7.640 1.00 56.53 121 ASP A CA 1
ATOM 956 C C . ASP A 1 121 ? 7.047 14.529 7.180 1.00 56.53 121 ASP A C 1
ATOM 958 O O . ASP A 1 121 ? 6.533 13.424 7.360 1.00 56.53 121 ASP A O 1
ATOM 962 N N . ILE A 1 122 ? 8.237 14.636 6.568 1.00 55.66 122 ILE A N 1
ATOM 963 C CA . ILE A 1 122 ? 9.040 13.497 6.092 1.00 55.66 122 ILE A CA 1
ATOM 964 C C . ILE A 1 122 ? 9.554 12.655 7.273 1.00 55.66 122 ILE A C 1
ATOM 966 O O . ILE A 1 122 ? 9.751 11.448 7.129 1.00 55.66 122 ILE A O 1
ATOM 970 N N . ILE A 1 123 ? 9.748 13.262 8.448 1.00 52.59 123 ILE A N 1
ATOM 971 C CA . ILE A 1 123 ? 10.185 12.578 9.670 1.00 52.59 123 ILE A CA 1
ATOM 972 C C . ILE A 1 123 ? 9.122 12.789 10.753 1.00 52.59 123 ILE A C 1
ATOM 974 O O . ILE A 1 123 ? 8.669 13.909 10.959 1.00 52.59 123 ILE A O 1
ATOM 978 N N . SER A 1 124 ? 8.744 11.731 11.483 1.00 53.88 124 SER A N 1
ATOM 979 C CA . SER A 1 124 ? 7.934 11.885 12.701 1.00 53.88 124 SER A CA 1
ATOM 980 C C . SER A 1 124 ? 8.714 12.712 13.731 1.00 53.88 124 SER A C 1
ATOM 982 O O . SER A 1 124 ? 9.752 12.275 14.234 1.00 53.88 124 SER A O 1
ATOM 984 N N . THR A 1 125 ? 8.244 13.929 14.010 1.00 56.91 125 THR A N 1
ATOM 985 C CA . THR A 1 125 ? 8.911 14.916 14.874 1.00 56.91 125 THR A CA 1
ATOM 986 C C . THR A 1 125 ? 8.499 14.824 16.342 1.00 56.91 125 THR A C 1
ATOM 988 O O . THR A 1 125 ? 8.970 15.627 17.144 1.00 56.91 125 THR A O 1
ATOM 991 N N . GLU A 1 126 ? 7.687 13.833 16.729 1.00 58.34 126 GLU A N 1
ATOM 992 C CA . GLU A 1 126 ? 7.090 13.726 18.074 1.00 58.34 126 GLU A CA 1
ATOM 993 C C . GLU A 1 126 ? 8.116 13.737 19.225 1.00 58.34 126 GLU A C 1
ATOM 995 O O . GLU A 1 126 ? 7.776 14.073 20.357 1.00 58.34 126 GLU A O 1
ATOM 1000 N N . SER A 1 127 ? 9.387 13.434 18.942 1.00 56.22 127 SER A N 1
ATOM 1001 C CA . SER A 1 127 ? 10.489 13.471 19.912 1.00 56.22 127 SER A CA 1
ATOM 1002 C C . SER A 1 127 ? 11.728 14.260 19.458 1.00 56.22 127 SER A C 1
ATOM 1004 O O . SER A 1 127 ? 12.780 14.155 20.091 1.00 56.22 127 SER A O 1
ATOM 1006 N N . LEU A 1 128 ? 11.657 15.016 18.356 1.00 61.00 128 LEU A N 1
ATOM 1007 C CA . LEU A 1 128 ? 12.806 15.732 17.784 1.00 61.00 128 LEU A CA 1
ATOM 1008 C C . LEU A 1 128 ? 12.697 17.244 18.020 1.00 61.00 128 LEU A C 1
ATOM 1010 O O . LEU A 1 128 ? 11.758 17.894 17.573 1.00 61.00 128 LEU A O 1
ATOM 1014 N N . ASP A 1 129 ? 13.703 17.821 18.682 1.00 72.69 129 ASP A N 1
ATOM 1015 C CA . ASP A 1 129 ? 13.849 19.275 18.800 1.00 72.69 129 ASP A CA 1
ATOM 1016 C C . ASP A 1 129 ? 14.313 19.862 17.457 1.00 72.69 129 ASP A C 1
ATOM 1018 O O . ASP A 1 129 ? 15.500 19.838 17.110 1.00 72.69 129 ASP A O 1
ATOM 1022 N N . VAL A 1 130 ? 13.349 20.392 16.704 1.00 69.81 130 VAL A N 1
ATOM 1023 C CA . VAL A 1 130 ? 13.538 21.041 15.399 1.00 69.81 130 VAL A CA 1
ATOM 1024 C C . VAL A 1 130 ? 14.565 22.177 15.473 1.00 69.81 130 VAL A C 1
ATOM 1026 O O . VAL A 1 130 ? 15.412 22.304 14.586 1.00 69.81 130 VAL A O 1
ATOM 1029 N N . SER A 1 131 ? 14.575 22.959 16.558 1.00 77.81 131 SER A N 1
ATOM 1030 C CA . SER A 1 131 ? 15.524 24.070 16.723 1.00 77.81 131 SER A CA 1
ATOM 1031 C C . SER A 1 131 ? 16.954 23.556 16.871 1.00 77.81 131 SER A C 1
ATOM 1033 O O . SER A 1 131 ? 17.894 24.104 16.284 1.00 77.81 131 SER A O 1
ATOM 1035 N N . LYS A 1 132 ? 17.124 22.457 17.612 1.00 78.12 132 LYS A N 1
ATOM 1036 C CA . LYS A 1 132 ? 18.418 21.787 17.757 1.00 78.12 132 LYS A CA 1
ATOM 1037 C C . LYS A 1 132 ? 18.890 21.169 16.440 1.00 78.12 132 LYS A C 1
ATOM 1039 O O . LYS A 1 132 ? 20.066 21.308 16.115 1.00 78.12 132 LYS A O 1
ATOM 1044 N N . LEU A 1 133 ? 18.002 20.541 15.665 1.00 74.50 133 LEU A N 1
ATOM 1045 C CA . LEU A 1 133 ? 18.335 19.992 14.342 1.00 74.50 133 LEU A CA 1
ATOM 1046 C C . LEU A 1 133 ? 18.833 21.074 13.381 1.00 74.50 133 LEU A C 1
ATOM 1048 O O . LEU A 1 133 ? 19.881 20.902 12.758 1.00 74.50 133 LEU A O 1
ATOM 1052 N N . ILE A 1 134 ? 18.131 22.208 13.313 1.00 78.38 134 ILE A N 1
ATOM 1053 C CA . ILE A 1 134 ? 18.538 23.348 12.484 1.00 78.38 134 ILE A CA 1
ATOM 1054 C C . ILE A 1 134 ? 19.905 23.869 12.943 1.00 78.38 134 ILE A C 1
ATOM 1056 O O . ILE A 1 134 ? 20.794 24.072 12.118 1.00 78.38 134 ILE A O 1
ATOM 1060 N N . SER A 1 135 ? 20.113 24.042 14.252 1.00 80.94 135 SER A N 1
ATOM 1061 C CA . SER A 1 135 ? 21.395 24.504 14.803 1.00 80.94 135 SER A CA 1
ATOM 1062 C C . SER A 1 135 ? 22.560 23.569 14.452 1.00 80.94 135 SER A C 1
ATOM 1064 O O . SER A 1 135 ? 23.612 24.037 14.013 1.00 80.94 135 SER A O 1
ATOM 1066 N N . VAL A 1 136 ? 22.366 22.253 14.586 1.00 79.56 136 VAL A N 1
ATOM 1067 C CA . VAL A 1 136 ? 23.374 21.243 14.226 1.00 79.56 136 VAL A CA 1
ATOM 1068 C C . VAL A 1 136 ? 23.655 21.255 12.723 1.00 79.56 136 VAL A C 1
ATOM 1070 O O . VAL A 1 136 ? 24.820 21.279 12.330 1.00 79.56 136 VAL A O 1
ATOM 1073 N N . GLY A 1 137 ? 22.618 21.296 11.881 1.00 75.38 137 GLY A N 1
ATOM 1074 C CA . GLY A 1 137 ? 22.776 21.354 10.426 1.00 75.38 137 GLY A CA 1
ATOM 1075 C C . GLY A 1 137 ? 23.544 22.596 9.973 1.00 75.38 137 GLY A C 1
ATOM 1076 O O . GLY A 1 137 ? 24.439 22.495 9.134 1.00 75.38 137 GLY A O 1
ATOM 1077 N N . LYS A 1 138 ? 23.268 23.756 10.589 1.00 79.31 138 LYS A N 1
ATOM 1078 C CA . LYS A 1 138 ? 24.005 24.999 10.322 1.00 79.31 138 LYS A CA 1
ATOM 1079 C C . LYS A 1 138 ? 25.491 24.865 10.664 1.00 79.31 138 LYS A C 1
ATOM 1081 O O . LYS A 1 138 ? 26.333 25.267 9.868 1.00 79.31 138 LYS A O 1
ATOM 1086 N N . LYS A 1 139 ? 25.801 24.248 11.808 1.00 78.88 139 LYS A N 1
ATOM 1087 C CA . LYS A 1 139 ? 27.176 24.027 12.272 1.00 78.88 139 LYS A CA 1
ATOM 1088 C C . LYS A 1 139 ? 27.969 23.092 11.350 1.00 78.88 139 LYS A C 1
ATOM 1090 O O . LYS A 1 139 ? 29.095 23.413 10.987 1.00 78.88 139 LYS A O 1
ATOM 1095 N N . ILE A 1 140 ? 27.373 21.974 10.930 1.00 73.25 140 ILE A N 1
ATOM 1096 C CA . ILE A 1 140 ? 28.023 21.029 10.005 1.00 73.25 140 ILE A CA 1
ATOM 1097 C C . ILE A 1 140 ? 28.324 21.714 8.669 1.00 73.25 140 ILE A C 1
ATOM 1099 O O . ILE A 1 140 ? 29.425 21.579 8.150 1.00 73.25 140 ILE A O 1
ATOM 1103 N N . LEU A 1 141 ? 27.382 22.489 8.122 1.00 69.75 141 LEU A N 1
ATOM 1104 C CA . LEU A 1 141 ? 27.613 23.209 6.866 1.00 69.75 141 LEU A CA 1
ATOM 1105 C C . LEU A 1 141 ? 28.748 24.231 6.978 1.00 69.75 141 LEU A C 1
ATOM 1107 O O . LEU A 1 141 ? 29.551 24.327 6.057 1.00 69.75 141 LEU A O 1
ATOM 1111 N N . SER A 1 142 ? 28.853 24.959 8.093 1.00 70.00 142 SER A N 1
ATOM 1112 C CA . SER A 1 142 ? 29.972 25.887 8.298 1.00 70.00 142 SER A CA 1
ATOM 1113 C C . SER A 1 142 ? 31.331 25.192 8.417 1.00 70.00 142 SER A C 1
ATOM 1115 O O . SER A 1 142 ? 32.326 25.779 8.023 1.00 70.00 142 SER A O 1
ATOM 1117 N N . GLU A 1 143 ? 31.375 23.952 8.912 1.00 67.12 143 GLU A N 1
ATOM 1118 C CA . GLU A 1 143 ? 32.609 23.156 9.035 1.00 67.12 143 GLU A CA 1
ATOM 1119 C C . GLU A 1 143 ? 33.029 22.484 7.712 1.00 67.12 143 GLU A C 1
ATOM 1121 O O . GLU A 1 143 ? 34.168 22.053 7.577 1.00 67.12 143 GLU A O 1
ATOM 1126 N N . VAL A 1 144 ? 32.119 22.374 6.737 1.00 59.22 144 VAL A N 1
ATOM 1127 C CA . VAL A 1 144 ? 32.362 21.746 5.420 1.00 59.22 144 VAL A CA 1
ATOM 1128 C C . VAL A 1 144 ? 32.721 22.776 4.336 1.00 59.22 144 VAL A C 1
ATOM 1130 O O . VAL A 1 144 ? 33.211 22.403 3.274 1.00 59.22 144 VAL A O 1
ATOM 1133 N N . VAL A 1 145 ? 32.461 24.065 4.581 1.00 55.41 145 VAL A N 1
ATOM 1134 C CA . VAL A 1 145 ? 32.740 25.175 3.645 1.00 55.41 145 VAL A CA 1
ATOM 1135 C C . VAL A 1 145 ? 34.092 25.866 3.943 1.00 55.41 145 VAL A C 1
ATOM 1137 O O . VAL A 1 145 ? 34.445 26.831 3.265 1.00 55.41 145 VAL A O 1
ATOM 1140 N N . GLU A 1 146 ? 34.875 25.354 4.902 1.00 44.53 146 GLU A N 1
ATOM 1141 C CA . GLU A 1 146 ? 36.318 25.647 5.061 1.00 44.53 146 GLU A CA 1
ATOM 1142 C C . GLU A 1 146 ? 37.189 24.676 4.247 1.00 44.53 146 GLU A C 1
ATOM 1144 O O . GLU A 1 146 ? 38.189 25.151 3.656 1.00 44.53 146 GLU A O 1
#

pLDDT: mean 75.23, std 13.78, range [41.38, 93.38]

Secondary structure (DSSP, 8-state):
------SS--SGGGTTPPPEEEEE-TTT--EEEEEP---EEEEEESS--S---TTEEEEEEESSPPPHHHHHHHHHHHHHTT-SEEEEEE--TT-----------TTTHHHHHHHHHHHSTTS--TT--HHHHHHHHHHHHHHH--

Sequence (146 aa):
FHYIGSAMQHRWDDVGFEKSFVVCDSKDMSITRERCSAPEFMVLEGGADGRDVCNKFVRVVTKSELAEDEKKELSDNLLSSGALTVEFRFTPEDKTISLQRVELSEEKGFYGVLEDYANSDIISTESLDVSKLISVGKKILSEVVE